Protein AF-A0A413BEX4-F1 (afdb_monomer)

InterPro domains:
  IPR024524 Protein of unknown function DUF3800 [PF12686] (20-100)

Mean predicted aligned error: 12.31 Å

Sequence (112 aa):
MDKPDEPIIVPEHHLPKQYYLLLKKVEFYCNHHHYGKAMMIFDEVHEDADRKIAEAITGFLFKTKFGRSFHHILEMPLFVSSAVTPAVQFADIFAGIVRHRQKAGNLPALNL

Radius of gyration: 16.44 Å; Cα contacts (8 Å, |Δi|>4): 91; chains: 1; bounding box: 35×40×37 Å

Solvent-accessible surface area (backbone atoms only — not comparable to full-atom values): 6845 Å² total; per-residue (Å²): 134,81,81,76,89,65,78,84,86,67,61,90,82,49,59,54,70,67,61,50,54,48,53,52,50,51,38,51,51,27,65,75,70,71,50,68,72,45,74,48,77,44,73,48,85,47,74,75,58,51,52,53,50,44,53,11,48,39,44,38,36,73,74,34,79,70,35,58,69,50,81,28,57,47,84,63,62,47,71,41,50,74,90,68,75,44,73,62,58,52,50,52,52,50,49,49,53,51,51,54,38,39,74,71,69,79,45,80,84,82,83,125

Foldseek 3Di:
DDDDPDDPDDPQLAQPPVVVVVLVVVLVVCVVVVHAADEAEEEADDPVVVVRNLSSQLSQLPVDPVNVVRRRYDSGHHYHHPVPPCVVVVVVVVCVVVVVCVVVVNDDDDPD

Secondary structure (DSSP, 8-state):
-PPPSS---PPTT---HHHHHHHHHHHHHHHHHT--PBPPEEE-S-HHHHHHHHHHHHHHHHHSTTGGG--SB-S--EEE-GGG--HHHHHHHHHHHHHHHHHTT-S-----

Structure (mmCIF, N/CA/C/O backbone):
data_AF-A0A413BEX4-F1
#
_entry.id   AF-A0A413BEX4-F1
#
loop_
_atom_site.group_PDB
_atom_site.id
_atom_site.type_symbol
_atom_site.label_atom_id
_atom_site.label_alt_id
_atom_site.label_comp_id
_atom_site.label_asym_id
_atom_site.label_entity_id
_atom_site.label_seq_id
_atom_site.pdbx_PDB_ins_code
_atom_site.Cartn_x
_atom_site.Cartn_y
_atom_site.Cartn_z
_atom_site.occupancy
_atom_site.B_iso_or_equiv
_atom_site.auth_seq_id
_atom_site.auth_comp_id
_atom_site.auth_asym_id
_atom_site.auth_atom_id
_atom_site.pdbx_PDB_model_num
ATOM 1 N N . MET A 1 1 ? -9.707 25.909 -1.766 1.00 45.25 1 MET A N 1
ATOM 2 C CA . MET A 1 1 ? -10.078 24.758 -0.921 1.00 45.25 1 MET A CA 1
ATOM 3 C C . MET A 1 1 ? -9.132 24.813 0.251 1.00 45.25 1 MET A C 1
ATOM 5 O O . MET A 1 1 ? -7.970 24.464 0.080 1.00 45.25 1 MET A O 1
ATOM 9 N N . ASP A 1 2 ? -9.593 25.379 1.359 1.00 56.41 2 ASP A N 1
ATOM 10 C CA . ASP A 1 2 ? -8.786 25.497 2.568 1.00 56.41 2 ASP A CA 1
ATOM 11 C C . ASP A 1 2 ? -8.564 24.117 3.183 1.00 56.41 2 ASP A C 1
ATOM 13 O O . ASP A 1 2 ? -9.427 23.235 3.108 1.00 56.41 2 ASP A O 1
ATOM 17 N N . LYS A 1 3 ? -7.361 23.909 3.720 1.00 48.41 3 LYS A N 1
ATOM 18 C CA . LYS A 1 3 ? -7.006 22.670 4.408 1.00 48.41 3 LYS A CA 1
ATOM 19 C C . LYS A 1 3 ? -7.869 22.588 5.677 1.00 48.41 3 LYS A C 1
ATOM 21 O O . LYS A 1 3 ? -7.892 23.566 6.414 1.00 48.41 3 LYS A O 1
ATOM 26 N N . PRO A 1 4 ? -8.587 21.482 5.930 1.00 58.88 4 PRO A N 1
ATOM 27 C CA . PRO A 1 4 ? -9.416 21.375 7.124 1.00 58.88 4 PRO A CA 1
ATOM 28 C C . PRO A 1 4 ? -8.553 21.441 8.391 1.00 58.88 4 PRO A C 1
ATOM 30 O O . PRO A 1 4 ? -7.539 20.747 8.481 1.00 58.88 4 PRO A O 1
ATOM 33 N N . ASP A 1 5 ? -8.978 22.280 9.339 1.00 67.88 5 ASP A N 1
ATOM 34 C CA . ASP A 1 5 ? -8.314 22.520 10.630 1.00 67.88 5 ASP A CA 1
ATOM 35 C C . ASP A 1 5 ? -8.476 21.350 11.611 1.00 67.88 5 ASP A C 1
ATOM 37 O O . ASP A 1 5 ? -7.692 21.193 12.547 1.00 67.88 5 ASP A O 1
ATOM 41 N N . GLU A 1 6 ? -9.489 20.509 11.399 1.00 64.94 6 GLU A N 1
ATOM 42 C CA . GLU A 1 6 ? -9.770 19.377 12.273 1.00 64.94 6 GLU A CA 1
ATOM 43 C C . GLU A 1 6 ? -9.054 18.105 11.793 1.00 64.94 6 GLU A C 1
ATOM 45 O O . GLU A 1 6 ? -9.154 17.732 10.616 1.00 64.94 6 GLU A O 1
ATOM 50 N N . PRO A 1 7 ? -8.347 17.392 12.692 1.00 59.03 7 PRO A N 1
ATOM 51 C CA . PRO A 1 7 ? -7.746 16.113 12.356 1.00 59.03 7 PRO A CA 1
ATOM 52 C C . PRO A 1 7 ? -8.847 15.115 11.992 1.00 59.03 7 PRO A C 1
ATOM 54 O O . PRO A 1 7 ? -9.864 15.008 12.675 1.00 59.03 7 PRO A O 1
ATOM 57 N N . ILE A 1 8 ? -8.638 14.356 10.916 1.00 55.72 8 ILE A N 1
ATOM 58 C CA . ILE A 1 8 ? -9.579 13.318 10.489 1.00 55.72 8 ILE A CA 1
ATOM 59 C C . ILE A 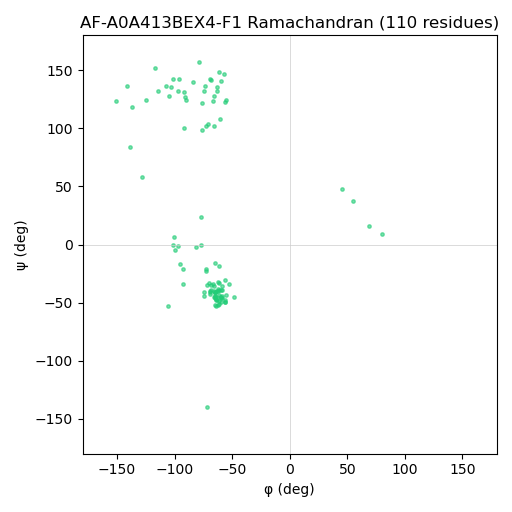1 8 ? -9.695 12.290 11.620 1.00 55.72 8 ILE A C 1
ATOM 61 O O . ILE A 1 8 ? -8.770 11.517 11.871 1.00 55.72 8 ILE A O 1
ATOM 65 N N . ILE A 1 9 ? -10.839 12.280 12.307 1.00 53.44 9 ILE A N 1
ATOM 66 C CA . ILE A 1 9 ? -11.143 11.297 13.347 1.00 53.44 9 ILE A CA 1
ATOM 67 C C . ILE A 1 9 ? -11.417 9.968 12.645 1.00 53.44 9 ILE A C 1
ATOM 69 O O . ILE A 1 9 ? -12.476 9.757 12.051 1.00 53.44 9 ILE A O 1
ATOM 73 N N . VAL A 1 10 ? -10.430 9.077 12.673 1.00 51.72 10 VAL A N 1
ATOM 74 C CA . VAL A 1 10 ? -10.551 7.734 12.105 1.00 51.72 10 VAL A CA 1
ATOM 75 C C . VAL A 1 10 ? -11.041 6.781 13.197 1.00 51.72 10 VAL A C 1
ATOM 77 O O . VAL A 1 10 ? -10.410 6.725 14.254 1.00 51.72 10 VAL A O 1
ATOM 80 N N . PRO A 1 11 ? -12.126 6.013 12.983 1.00 51.31 11 PRO A N 1
ATOM 81 C CA . PRO A 1 11 ? -12.497 4.947 13.902 1.00 51.31 11 PRO A CA 1
ATOM 82 C C . PRO A 1 11 ? -11.360 3.929 14.001 1.00 51.31 11 PRO A C 1
ATOM 84 O O . PRO A 1 11 ? -10.723 3.590 12.998 1.00 51.31 11 PRO A O 1
ATOM 87 N N . GLU A 1 12 ? -11.120 3.425 15.208 1.00 49.62 12 GLU A N 1
ATOM 88 C CA . GLU A 1 12 ? -10.074 2.442 15.464 1.00 49.62 12 GLU A CA 1
ATOM 89 C C . GLU A 1 12 ? -10.260 1.224 14.540 1.00 49.62 12 GLU A C 1
ATOM 91 O O . GLU A 1 12 ? -11.333 0.623 14.464 1.00 49.62 12 GLU A O 1
ATOM 96 N N . HIS A 1 13 ? -9.215 0.903 13.771 1.00 55.03 13 HIS A N 1
ATOM 97 C CA . HIS A 1 13 ? -9.158 -0.236 12.843 1.00 55.03 13 HIS A CA 1
ATOM 98 C C . HIS A 1 13 ? -10.061 -0.158 11.599 1.00 55.03 13 HIS A C 1
ATOM 100 O O . HIS A 1 13 ? -10.254 -1.173 10.924 1.00 55.03 13 HIS A O 1
ATOM 106 N N . HIS A 1 14 ? -10.594 1.015 11.250 1.00 68.38 14 HIS A N 1
ATOM 107 C CA . HIS A 1 14 ? -11.272 1.220 9.969 1.00 68.38 14 HIS A CA 1
ATOM 108 C C . HIS A 1 14 ? -10.410 2.013 8.996 1.00 68.38 14 HIS A C 1
ATOM 110 O O . HIS A 1 14 ? -9.943 3.109 9.293 1.00 68.38 14 HIS A O 1
ATOM 116 N N . LEU A 1 15 ? -10.247 1.469 7.789 1.00 76.88 15 LEU A N 1
ATOM 117 C CA . LEU A 1 15 ? -9.609 2.191 6.699 1.00 76.88 15 LEU A CA 1
ATOM 118 C C . LEU A 1 15 ? -10.506 3.373 6.284 1.00 76.88 15 LEU A C 1
ATOM 120 O O . LEU A 1 15 ? -11.666 3.139 5.920 1.00 76.88 15 LEU A O 1
ATOM 124 N N . PRO A 1 16 ? -10.012 4.629 6.292 1.00 83.44 16 PRO A N 1
ATOM 125 C CA . PRO A 1 16 ? -10.812 5.759 5.848 1.00 83.44 16 PRO A CA 1
ATOM 126 C C . PRO A 1 16 ? -11.299 5.565 4.410 1.00 83.44 16 PRO A C 1
ATOM 128 O O . PRO A 1 16 ? -10.592 5.028 3.551 1.00 83.44 16 PRO A O 1
ATOM 131 N N . LYS A 1 17 ? -12.503 6.072 4.117 1.00 83.75 17 LYS A N 1
ATOM 132 C CA . LYS A 1 17 ? -13.162 5.917 2.809 1.00 83.75 17 LYS A CA 1
ATOM 133 C C . LYS A 1 17 ? -12.280 6.360 1.635 1.00 83.75 17 LYS A C 1
ATOM 135 O O . LYS A 1 17 ? -12.351 5.763 0.565 1.00 83.75 17 LYS A O 1
ATOM 140 N N . GLN A 1 18 ? -11.453 7.385 1.833 1.00 84.69 18 GLN A N 1
ATOM 141 C CA . GLN A 1 18 ? -10.537 7.910 0.818 1.00 84.69 18 GLN A CA 1
ATOM 142 C C . GLN A 1 18 ? -9.500 6.859 0.388 1.00 84.69 18 GLN A C 1
ATOM 144 O O . GLN A 1 18 ? -9.408 6.550 -0.800 1.00 84.69 18 GLN A O 1
ATOM 149 N N . TYR A 1 19 ? -8.797 6.243 1.344 1.00 86.50 19 TYR A N 1
ATOM 150 C CA . TYR A 1 19 ? -7.823 5.181 1.070 1.00 86.50 19 TYR A CA 1
ATOM 151 C C . TYR A 1 19 ? -8.496 3.940 0.488 1.00 86.50 19 TYR A C 1
ATOM 153 O O . TYR A 1 19 ? -8.009 3.370 -0.483 1.00 86.50 19 TYR A O 1
ATOM 161 N N . TYR A 1 20 ? -9.665 3.568 1.008 1.00 84.50 20 TYR A N 1
ATOM 162 C CA . TYR A 1 20 ? -10.464 2.475 0.456 1.00 84.50 20 TYR A CA 1
ATOM 163 C C . TYR A 1 20 ? -10.792 2.676 -1.036 1.00 84.50 20 TYR A C 1
ATOM 165 O O . TYR A 1 20 ? -10.584 1.776 -1.853 1.00 84.50 20 TYR A O 1
ATOM 173 N N . LEU A 1 21 ? -11.293 3.858 -1.412 1.00 89.06 21 LEU A N 1
ATOM 174 C CA . LEU A 1 21 ? -11.643 4.164 -2.802 1.00 89.06 21 LEU A CA 1
ATOM 175 C C . LEU A 1 21 ? -10.409 4.187 -3.706 1.00 89.06 21 LEU A C 1
ATOM 177 O O . LEU A 1 21 ? -10.496 3.767 -4.861 1.00 89.06 21 LEU A O 1
ATOM 181 N N . LEU A 1 22 ? -9.276 4.653 -3.181 1.00 90.88 22 LEU A N 1
ATOM 182 C CA . LEU A 1 22 ? -8.002 4.644 -3.887 1.00 90.88 22 LEU A CA 1
ATOM 183 C C . LEU A 1 22 ? -7.536 3.213 -4.169 1.00 90.88 22 LEU A C 1
ATOM 185 O O . LEU A 1 22 ? -7.316 2.878 -5.330 1.00 90.88 22 LEU A O 1
ATOM 189 N N . LEU A 1 23 ? -7.473 2.354 -3.145 1.00 91.19 23 LEU A N 1
ATOM 190 C CA . LEU A 1 23 ? -7.100 0.945 -3.305 1.00 91.19 23 LEU A CA 1
ATOM 191 C C . LEU A 1 23 ? -7.999 0.251 -4.334 1.00 91.19 23 LEU A C 1
ATOM 193 O O . LEU A 1 23 ? -7.508 -0.462 -5.202 1.00 91.19 23 LEU A O 1
ATOM 197 N N . LYS A 1 24 ? -9.315 0.506 -4.288 1.00 92.12 24 LYS A N 1
ATOM 198 C CA . LYS A 1 24 ? -10.272 -0.082 -5.235 1.00 92.12 24 LYS A CA 1
ATOM 199 C C . LYS A 1 24 ? -10.005 0.360 -6.676 1.00 92.12 24 LYS A C 1
ATOM 201 O O . LYS A 1 24 ? -10.127 -0.447 -7.594 1.00 92.12 24 LYS A O 1
ATOM 206 N N . LYS A 1 25 ? -9.663 1.636 -6.888 1.00 93.50 25 LYS A N 1
ATOM 207 C CA . LYS A 1 25 ? -9.301 2.156 -8.214 1.00 93.50 25 LYS A CA 1
ATOM 208 C C . LYS A 1 25 ? -8.015 1.524 -8.736 1.00 93.50 25 LYS A C 1
ATOM 210 O O . LYS A 1 25 ? -7.982 1.146 -9.901 1.00 93.50 25 LYS A O 1
ATOM 215 N N . VAL A 1 26 ? -6.993 1.404 -7.889 1.00 93.00 26 VAL A N 1
ATOM 216 C CA . VAL A 1 26 ? -5.712 0.790 -8.262 1.00 93.00 26 VAL A CA 1
ATOM 217 C C . VAL A 1 26 ? -5.911 -0.683 -8.613 1.00 93.00 26 VAL A C 1
ATOM 219 O O . VAL A 1 26 ? -5.494 -1.102 -9.684 1.00 93.00 26 VAL A O 1
ATOM 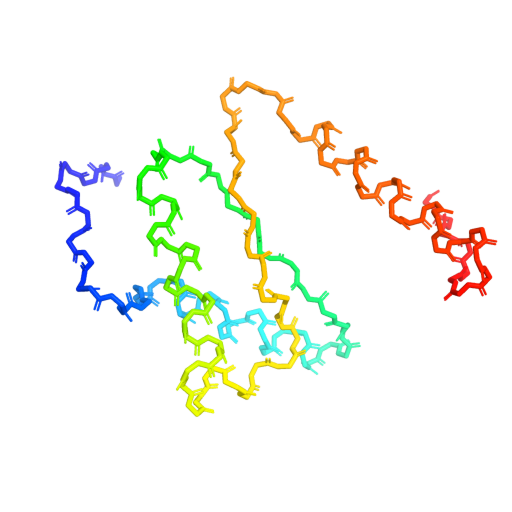222 N N . GLU A 1 27 ? -6.634 -1.438 -7.783 1.00 93.56 27 GLU A N 1
ATOM 223 C CA . GLU A 1 27 ? -6.967 -2.843 -8.048 1.00 93.56 27 GLU A CA 1
ATOM 224 C C . GLU A 1 27 ? -7.698 -3.008 -9.389 1.00 93.56 27 GLU A C 1
ATOM 226 O O . GLU A 1 27 ? -7.311 -3.832 -10.215 1.00 93.56 27 GLU A O 1
ATOM 231 N N . PHE A 1 28 ? -8.720 -2.181 -9.640 1.00 94.00 28 PHE A N 1
ATOM 232 C CA . PHE A 1 28 ? -9.451 -2.189 -10.908 1.00 94.00 28 PHE A CA 1
ATOM 233 C C . PHE A 1 28 ? -8.532 -1.894 -12.098 1.00 94.00 28 PHE A C 1
ATOM 235 O O . PHE A 1 28 ? -8.599 -2.588 -13.109 1.00 94.00 28 PHE A O 1
ATOM 242 N N . TYR A 1 29 ? -7.669 -0.885 -11.974 1.00 94.50 29 TYR A N 1
ATOM 243 C CA . TYR A 1 29 ? -6.750 -0.479 -13.031 1.00 94.50 29 TYR A CA 1
ATOM 244 C C . TYR A 1 29 ? -5.715 -1.569 -13.341 1.00 94.50 29 TYR A C 1
ATOM 246 O O . TYR A 1 29 ? -5.519 -1.916 -14.505 1.00 94.50 29 TYR A O 1
ATOM 254 N N . CYS A 1 30 ? -5.102 -2.164 -12.315 1.00 93.62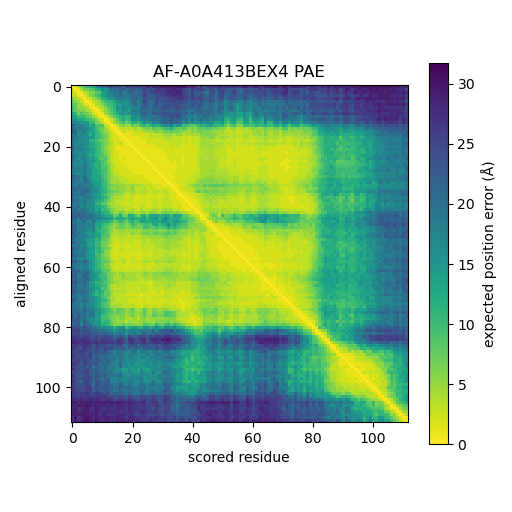 30 CYS A N 1
ATOM 255 C CA . CYS A 1 30 ? -4.154 -3.265 -12.478 1.00 93.62 30 CYS A CA 1
ATOM 256 C C . CYS A 1 30 ? -4.809 -4.477 -13.139 1.00 93.62 30 CYS A C 1
ATOM 258 O O . CYS A 1 30 ? -4.261 -5.016 -14.098 1.00 93.62 30 CYS A O 1
ATOM 260 N N . ASN A 1 31 ? -6.009 -4.846 -12.691 1.00 93.06 31 ASN A N 1
ATOM 261 C CA . ASN A 1 31 ? -6.756 -5.957 -13.264 1.00 93.06 31 ASN A CA 1
ATOM 262 C C . ASN A 1 31 ? -7.164 -5.694 -14.726 1.00 93.06 31 ASN A C 1
ATOM 264 O O . ASN A 1 31 ? -7.073 -6.592 -15.558 1.00 93.06 31 ASN A O 1
ATOM 268 N N . HIS A 1 32 ? -7.587 -4.468 -15.055 1.00 94.44 32 HIS A N 1
ATOM 269 C CA . HIS A 1 32 ? -8.017 -4.096 -16.408 1.00 94.44 32 HIS A CA 1
ATOM 270 C C . HIS A 1 32 ? -6.865 -4.078 -17.422 1.00 94.44 32 HIS A C 1
ATOM 272 O O . HIS A 1 32 ? -7.063 -4.429 -18.581 1.00 94.44 32 HIS A O 1
ATOM 278 N N . HIS A 1 33 ? -5.665 -3.690 -16.991 1.00 93.12 33 HIS A N 1
ATOM 279 C CA . HIS A 1 33 ? -4.482 -3.596 -17.851 1.00 93.12 33 HIS A CA 1
ATOM 280 C C . HIS A 1 33 ? -3.520 -4.788 -17.716 1.00 93.12 33 HIS A C 1
ATOM 282 O O . HIS A 1 33 ? -2.439 -4.763 -18.301 1.00 93.12 33 HIS A O 1
ATOM 288 N N . HIS A 1 34 ? -3.901 -5.830 -16.967 1.00 90.50 34 HIS A N 1
ATOM 289 C CA . HIS A 1 34 ? -3.078 -7.015 -16.690 1.00 90.50 34 HIS A CA 1
ATOM 290 C C . HIS A 1 34 ? -1.700 -6.692 -16.088 1.00 90.50 34 HIS A C 1
ATOM 292 O O . HIS A 1 34 ? -0.695 -7.337 -16.396 1.00 90.50 34 HIS A O 1
ATOM 298 N N . TYR A 1 35 ? -1.644 -5.687 -15.215 1.00 90.50 35 TYR A N 1
ATOM 299 C CA . TYR A 1 35 ? -0.437 -5.390 -14.453 1.00 90.50 35 TYR A CA 1
ATOM 300 C C . TYR A 1 35 ? -0.278 -6.343 -13.270 1.00 90.50 35 TYR A C 1
ATOM 302 O O . TYR A 1 35 ? -1.240 -6.935 -12.791 1.00 90.50 35 TYR A O 1
ATOM 310 N N . GLY A 1 36 ? 0.963 -6.485 -12.798 1.00 90.81 36 GLY A N 1
ATOM 311 C CA . GLY A 1 36 ? 1.275 -7.240 -11.587 1.00 90.81 36 GLY A CA 1
ATOM 312 C C . GLY A 1 36 ? 0.822 -6.511 -10.319 1.00 90.81 36 GLY A C 1
ATOM 313 O O . GLY A 1 36 ? -0.239 -5.894 -10.270 1.00 90.81 36 GLY A O 1
ATOM 314 N N . LYS A 1 37 ? 1.645 -6.558 -9.268 1.00 88.94 37 LYS A N 1
ATOM 315 C CA . LYS A 1 37 ? 1.318 -5.866 -8.018 1.00 88.94 37 LYS A CA 1
ATOM 316 C C . LYS A 1 37 ? 1.730 -4.389 -8.040 1.00 88.94 37 LYS A C 1
ATOM 318 O O . LYS A 1 37 ? 2.825 -4.055 -8.486 1.00 88.94 37 LYS A O 1
ATOM 323 N N . ALA A 1 38 ? 0.878 -3.535 -7.492 1.00 88.69 38 ALA A N 1
ATOM 324 C CA . ALA A 1 38 ? 1.095 -2.134 -7.194 1.00 88.69 38 ALA A CA 1
ATOM 325 C C . ALA A 1 38 ? 1.521 -1.945 -5.732 1.00 88.69 38 ALA A C 1
ATOM 327 O O . ALA A 1 38 ? 1.025 -2.607 -4.816 1.00 88.69 38 ALA A O 1
ATOM 328 N N . MET A 1 39 ? 2.438 -1.006 -5.522 1.00 87.31 39 MET A N 1
ATOM 329 C CA . MET A 1 39 ? 2.862 -0.547 -4.204 1.00 87.31 39 MET A CA 1
ATOM 330 C C . MET A 1 39 ? 2.209 0.800 -3.912 1.00 87.31 39 MET A C 1
ATOM 332 O O . MET A 1 39 ? 2.202 1.680 -4.770 1.00 87.31 39 MET A O 1
ATOM 336 N N . MET A 1 40 ? 1.686 0.960 -2.699 1.00 85.94 40 MET A N 1
ATOM 337 C CA . MET A 1 40 ? 1.143 2.234 -2.240 1.00 85.94 40 MET A CA 1
ATOM 338 C C . MET A 1 40 ? 2.251 3.041 -1.569 1.00 85.94 40 MET A C 1
ATOM 340 O O . MET A 1 40 ? 2.879 2.549 -0.633 1.00 85.94 40 MET A O 1
ATOM 344 N N . ILE A 1 41 ? 2.476 4.265 -2.045 1.00 83.50 41 ILE A N 1
ATOM 345 C CA . ILE A 1 41 ? 3.448 5.201 -1.477 1.00 83.50 41 ILE A CA 1
ATOM 346 C C . ILE A 1 41 ? 2.702 6.492 -1.146 1.00 83.50 41 ILE A C 1
ATOM 348 O O . ILE A 1 41 ? 2.035 7.060 -2.012 1.00 83.50 41 ILE A O 1
ATOM 352 N N . PHE A 1 42 ? 2.790 6.921 0.107 1.00 82.06 42 PHE A N 1
ATOM 353 C CA . PHE A 1 42 ? 2.150 8.118 0.635 1.00 82.06 42 PHE A CA 1
ATOM 354 C C . PHE A 1 42 ? 3.204 9.118 1.096 1.00 82.06 42 PHE A C 1
ATOM 356 O O . PHE A 1 42 ? 4.302 8.734 1.494 1.00 82.06 42 PHE A O 1
ATOM 363 N N . ASP A 1 43 ? 2.848 10.395 1.046 1.00 77.06 43 ASP A N 1
ATOM 364 C CA . ASP A 1 43 ? 3.640 11.440 1.681 1.00 77.06 43 ASP A CA 1
ATOM 365 C C . ASP A 1 43 ? 3.444 11.371 3.202 1.00 77.06 43 ASP A C 1
ATOM 367 O O . ASP A 1 43 ? 2.319 11.169 3.666 1.00 77.06 43 ASP A O 1
ATOM 371 N N . GLU A 1 44 ? 4.527 11.492 3.960 1.00 71.31 44 GLU A N 1
ATOM 372 C CA . GLU A 1 44 ? 4.504 11.491 5.421 1.00 71.31 44 GLU A CA 1
ATOM 373 C C . GLU A 1 44 ? 3.993 12.845 5.897 1.00 71.31 44 GLU A C 1
ATOM 375 O O . GLU A 1 44 ? 4.553 13.898 5.574 1.00 71.31 44 GLU A O 1
ATOM 380 N N . VAL A 1 45 ? 2.911 12.820 6.668 1.00 70.00 45 VAL A N 1
ATOM 381 C CA . VAL A 1 45 ? 2.334 14.039 7.238 1.00 70.00 45 VAL A CA 1
ATOM 382 C C . VAL A 1 45 ? 2.667 14.093 8.720 1.00 70.00 45 VAL A C 1
ATOM 384 O O . VAL A 1 45 ? 3.223 15.093 9.171 1.00 70.00 45 VAL A O 1
ATOM 387 N N . HIS A 1 46 ? 2.359 13.021 9.459 1.00 73.81 46 HIS A N 1
ATOM 388 C CA . HIS A 1 46 ? 2.587 12.859 10.898 1.00 73.81 46 HIS A CA 1
ATOM 389 C C . HIS A 1 46 ? 2.796 11.372 11.230 1.00 73.81 46 HIS A C 1
ATOM 391 O O . HIS A 1 46 ? 1.885 10.569 11.027 1.00 73.81 46 HIS A O 1
ATOM 397 N N . GLU A 1 47 ? 3.933 11.035 11.847 1.00 70.06 47 GLU A N 1
ATOM 398 C CA . GLU A 1 47 ? 4.368 9.659 12.154 1.00 70.06 47 GLU A CA 1
ATOM 399 C C . GLU A 1 47 ? 3.279 8.788 12.824 1.00 70.06 47 GLU A C 1
ATOM 401 O O . GLU A 1 47 ? 3.011 7.659 12.404 1.00 70.06 47 GLU A O 1
ATOM 406 N N . ASP A 1 48 ? 2.570 9.326 13.823 1.00 71.69 48 ASP A N 1
ATOM 407 C CA . ASP A 1 48 ? 1.498 8.600 14.520 1.00 71.69 48 ASP A CA 1
ATOM 408 C C . ASP A 1 48 ? 0.245 8.364 13.662 1.00 71.69 48 ASP A C 1
ATOM 410 O O . ASP A 1 48 ? -0.448 7.354 13.831 1.00 71.69 48 ASP A O 1
ATOM 414 N N . ALA A 1 49 ? -0.080 9.286 12.754 1.00 74.88 49 ALA A N 1
ATOM 415 C CA . ALA A 1 49 ? -1.206 9.131 11.836 1.00 74.88 49 ALA A CA 1
ATOM 416 C C . ALA A 1 49 ? -0.865 8.121 10.734 1.00 74.88 49 ALA A C 1
ATOM 418 O O . ALA A 1 49 ? -1.677 7.247 10.419 1.00 74.88 49 ALA A O 1
ATOM 419 N N . ASP A 1 50 ? 0.359 8.190 10.221 1.00 78.38 50 ASP A N 1
ATOM 420 C CA . ASP A 1 50 ? 0.863 7.334 9.152 1.00 78.38 50 ASP A CA 1
ATOM 421 C C . ASP A 1 50 ? 0.935 5.872 9.604 1.00 78.38 50 ASP A C 1
ATOM 423 O O . ASP A 1 50 ? 0.441 4.977 8.911 1.00 78.38 50 ASP A O 1
ATOM 427 N N . ARG A 1 51 ? 1.397 5.622 10.836 1.00 79.25 51 ARG A N 1
ATOM 428 C CA . ARG A 1 51 ? 1.360 4.285 11.449 1.00 79.25 51 ARG A CA 1
ATOM 429 C C . ARG A 1 51 ? -0.059 3.723 11.546 1.00 79.25 51 ARG A C 1
ATOM 431 O O . ARG A 1 51 ? -0.289 2.577 11.161 1.00 79.25 51 ARG A O 1
ATOM 438 N N . LYS A 1 52 ? -1.030 4.523 11.999 1.00 82.56 52 LYS A N 1
ATOM 439 C CA . LYS A 1 52 ? -2.441 4.098 12.084 1.00 82.56 52 LYS A CA 1
ATOM 440 C C . LYS A 1 52 ? -3.020 3.760 10.712 1.00 82.56 52 LYS A C 1
ATOM 442 O O . LYS A 1 52 ? -3.779 2.798 10.590 1.00 82.56 52 LYS A O 1
ATOM 447 N N . ILE A 1 53 ? -2.665 4.518 9.675 1.00 83.94 53 ILE A N 1
ATOM 448 C CA . ILE A 1 53 ? -3.115 4.249 8.305 1.00 83.94 53 ILE A CA 1
ATOM 449 C C . ILE A 1 53 ? -2.456 2.974 7.769 1.00 83.94 53 ILE A C 1
ATOM 451 O O . ILE A 1 53 ? -3.153 2.146 7.183 1.00 83.94 53 ILE A O 1
ATOM 455 N N . ALA A 1 54 ? -1.157 2.773 8.000 1.00 83.75 54 ALA A N 1
ATOM 456 C CA . ALA A 1 54 ? -0.454 1.549 7.617 1.00 83.75 54 ALA A CA 1
ATOM 457 C C . ALA A 1 54 ? -1.120 0.311 8.236 1.00 83.75 54 ALA A C 1
ATOM 459 O O . ALA A 1 54 ? -1.467 -0.638 7.530 1.00 83.75 54 ALA A O 1
ATOM 460 N N . GLU A 1 55 ? -1.381 0.351 9.544 1.00 84.50 55 GLU A N 1
ATOM 461 C CA . GLU A 1 55 ? -2.081 -0.711 10.267 1.00 84.50 55 GLU A CA 1
ATOM 462 C C . GLU A 1 55 ? -3.509 -0.920 9.744 1.00 84.50 55 GLU A C 1
ATOM 464 O O . GLU A 1 55 ? -3.948 -2.064 9.602 1.00 84.50 55 GLU A O 1
ATOM 469 N N . ALA A 1 56 ? -4.230 0.153 9.407 1.00 86.44 56 ALA A N 1
ATOM 470 C CA . ALA A 1 56 ? -5.576 0.068 8.848 1.00 86.44 56 ALA A CA 1
ATOM 471 C C . ALA A 1 56 ? -5.595 -0.529 7.431 1.00 86.44 56 ALA A C 1
ATOM 473 O O . ALA A 1 56 ? -6.488 -1.320 7.125 1.00 86.44 56 ALA A O 1
ATOM 474 N N . ILE A 1 57 ? -4.620 -0.203 6.573 1.00 87.25 57 ILE A N 1
ATOM 475 C CA . ILE A 1 57 ? -4.475 -0.784 5.226 1.00 87.25 57 ILE A CA 1
ATOM 476 C C . ILE A 1 57 ? -4.169 -2.277 5.340 1.00 87.25 57 ILE A C 1
ATOM 478 O O . ILE A 1 57 ? -4.885 -3.097 4.765 1.00 87.25 57 ILE A O 1
ATOM 482 N N . THR A 1 58 ? -3.159 -2.640 6.127 1.00 86.06 58 THR A N 1
ATOM 483 C CA . THR A 1 58 ? -2.773 -4.037 6.365 1.00 86.06 58 THR A CA 1
ATOM 484 C C . THR A 1 58 ? -3.929 -4.821 6.986 1.00 86.06 58 THR A C 1
ATOM 486 O O . THR A 1 58 ? -4.287 -5.907 6.528 1.00 86.06 58 THR A O 1
ATOM 489 N N . GLY A 1 59 ? -4.587 -4.244 7.992 1.00 87.25 59 GLY A N 1
ATOM 490 C CA . GLY A 1 59 ? -5.777 -4.806 8.617 1.00 87.25 59 GLY A CA 1
ATOM 491 C C . GLY A 1 59 ? -6.912 -5.016 7.617 1.00 87.25 59 GLY A C 1
ATOM 492 O O . GLY A 1 59 ? -7.514 -6.087 7.601 1.00 87.25 59 GLY A O 1
ATOM 493 N N . PHE A 1 60 ? -7.178 -4.047 6.743 1.00 86.94 60 PHE A N 1
ATOM 494 C CA . PHE A 1 60 ? -8.197 -4.166 5.705 1.00 86.94 60 PHE A CA 1
ATOM 495 C C . PHE A 1 60 ? -7.891 -5.314 4.736 1.00 86.94 60 PHE A C 1
ATOM 497 O O . PHE A 1 60 ? -8.755 -6.176 4.544 1.00 86.94 60 PHE A O 1
ATOM 504 N N . LEU A 1 61 ? -6.672 -5.362 4.186 1.00 87.25 61 LEU A N 1
ATOM 505 C CA . LEU A 1 61 ? -6.241 -6.369 3.209 1.00 87.25 61 LEU A CA 1
ATOM 506 C C . LEU A 1 61 ? -6.293 -7.793 3.787 1.00 87.25 61 LEU A C 1
ATOM 508 O O . LEU A 1 61 ? -6.825 -8.697 3.147 1.00 87.25 61 LEU A O 1
ATOM 512 N N . PHE A 1 62 ? -5.837 -7.997 5.029 1.00 86.69 62 PHE A N 1
ATOM 513 C CA . PHE A 1 62 ? -5.759 -9.340 5.618 1.00 86.69 62 PHE A CA 1
ATOM 514 C C . PHE A 1 62 ? -6.982 -9.775 6.426 1.00 86.69 62 PHE A C 1
ATOM 516 O O . PHE A 1 62 ? -7.299 -10.970 6.461 1.00 86.69 62 PHE A O 1
ATOM 523 N N . LYS A 1 63 ? -7.661 -8.863 7.130 1.00 85.06 63 LYS A N 1
ATOM 524 C CA . LYS A 1 63 ? -8.729 -9.229 8.080 1.00 85.06 63 LYS A CA 1
ATOM 525 C C . LYS A 1 63 ? -10.119 -9.214 7.451 1.00 85.06 63 LYS A C 1
ATOM 527 O O . LYS A 1 63 ? -11.008 -9.888 7.965 1.00 85.06 63 LYS A O 1
ATOM 532 N N . THR A 1 64 ? -10.329 -8.503 6.342 1.00 84.25 64 THR A N 1
ATOM 533 C CA . THR A 1 64 ? -11.657 -8.398 5.717 1.00 84.25 64 THR A CA 1
ATOM 534 C C . THR A 1 64 ? -11.795 -9.310 4.498 1.00 84.25 64 THR A C 1
ATOM 536 O O . THR A 1 64 ? -10.864 -9.464 3.712 1.00 84.25 64 THR A O 1
ATOM 539 N N . LYS A 1 65 ? -12.979 -9.912 4.300 1.00 83.00 65 LYS A N 1
ATOM 540 C CA . LYS A 1 65 ? -13.255 -10.740 3.106 1.00 83.00 65 LYS A CA 1
ATOM 541 C C . LYS A 1 65 ? -13.093 -9.952 1.804 1.00 83.00 65 LYS A C 1
ATOM 543 O O . LYS A 1 65 ? -12.645 -10.510 0.813 1.00 83.00 65 LYS A O 1
ATOM 548 N N . PHE A 1 66 ? -13.465 -8.672 1.827 1.00 83.12 66 PHE A N 1
ATOM 549 C CA . PHE A 1 66 ? -13.364 -7.791 0.670 1.00 83.12 66 PHE A CA 1
ATOM 550 C C . PHE A 1 66 ? -11.917 -7.368 0.396 1.00 83.12 66 PHE A C 1
ATOM 552 O O . PHE A 1 66 ? -11.472 -7.460 -0.735 1.00 83.12 66 PHE A O 1
ATOM 559 N N . GLY A 1 67 ? -11.144 -6.986 1.415 1.00 84.25 67 GLY A N 1
ATOM 560 C CA . GLY A 1 67 ? -9.727 -6.657 1.233 1.00 84.25 67 GLY A CA 1
ATOM 561 C C . GLY A 1 67 ? -8.904 -7.839 0.715 1.00 84.25 67 GLY A C 1
ATOM 562 O O . GLY A 1 67 ? -8.041 -7.649 -0.131 1.00 84.25 67 GLY A O 1
ATOM 563 N N . ARG A 1 68 ? -9.249 -9.074 1.103 1.00 87.69 68 ARG A N 1
ATOM 564 C CA . ARG A 1 68 ? -8.628 -10.294 0.554 1.00 87.69 68 ARG A CA 1
ATOM 565 C C . ARG A 1 68 ? -8.893 -10.528 -0.934 1.00 87.69 68 ARG A C 1
ATOM 567 O O . ARG A 1 68 ? -8.214 -11.359 -1.530 1.00 87.69 68 ARG A O 1
ATOM 574 N N . SER A 1 69 ? -9.872 -9.844 -1.531 1.00 89.00 69 SER A N 1
ATOM 575 C CA . SER A 1 69 ? -10.101 -9.907 -2.977 1.00 89.00 69 SER A CA 1
ATOM 576 C C . SER A 1 69 ? -9.167 -8.987 -3.767 1.00 89.00 69 SER A C 1
ATOM 578 O O . SER A 1 69 ? -9.288 -8.927 -4.985 1.00 89.00 69 SER A O 1
ATOM 580 N N . PHE A 1 70 ? -8.303 -8.216 -3.098 1.00 90.00 70 PHE A N 1
ATOM 581 C CA . PHE A 1 70 ? -7.375 -7.293 -3.742 1.00 90.00 70 PHE A CA 1
ATOM 582 C C . PHE A 1 70 ? -6.070 -8.053 -3.961 1.00 90.00 70 PHE A C 1
ATOM 584 O O . PHE A 1 70 ? -5.295 -8.264 -3.031 1.00 90.00 70 PHE A O 1
ATOM 591 N N . HIS A 1 71 ? -5.853 -8.527 -5.184 1.00 91.19 71 HIS A N 1
ATOM 592 C CA . HIS A 1 71 ? -4.720 -9.394 -5.516 1.00 91.19 71 HIS A CA 1
ATOM 593 C C . HIS A 1 71 ? -3.528 -8.616 -6.073 1.00 91.19 71 HIS A C 1
ATOM 595 O O . HIS A 1 71 ? -2.398 -9.119 -6.078 1.00 91.19 71 HIS A O 1
ATOM 601 N N . HIS A 1 72 ? -3.772 -7.380 -6.506 1.00 91.88 72 HIS A N 1
ATOM 602 C CA . HIS A 1 72 ? -2.782 -6.528 -7.139 1.00 91.88 72 HIS A CA 1
ATOM 603 C C . HIS A 1 72 ? -2.216 -5.486 -6.178 1.00 91.88 72 HIS A C 1
ATOM 605 O O . HIS A 1 72 ? -1.339 -4.740 -6.576 1.00 91.88 72 HIS A O 1
ATOM 611 N N . ILE A 1 73 ? -2.637 -5.422 -4.917 1.00 89.69 73 ILE A N 1
ATOM 612 C CA . ILE A 1 73 ? -2.047 -4.502 -3.936 1.00 89.69 73 ILE A CA 1
ATOM 613 C C . ILE A 1 73 ? -0.992 -5.229 -3.095 1.00 89.69 73 ILE A C 1
ATOM 615 O O . ILE A 1 73 ? -1.229 -6.320 -2.580 1.00 89.69 73 ILE A O 1
ATOM 619 N N . LEU A 1 74 ? 0.191 -4.629 -2.941 1.00 86.75 74 LEU A N 1
ATOM 620 C CA . LEU A 1 74 ? 1.179 -5.067 -1.954 1.00 86.75 74 LEU A CA 1
ATOM 621 C C . LEU A 1 74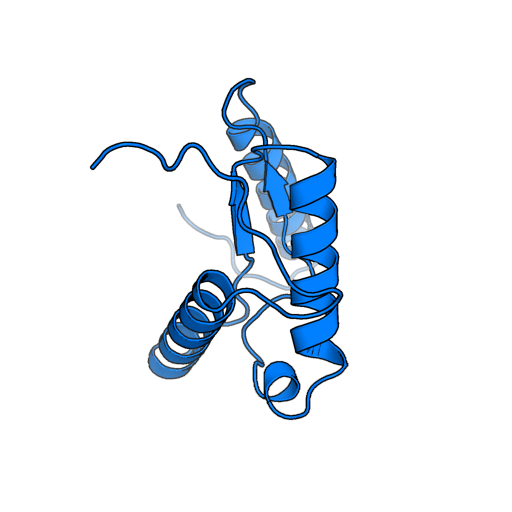 ? 0.746 -4.656 -0.545 1.00 86.75 74 LEU A C 1
ATOM 623 O O . LEU A 1 74 ? 0.430 -3.497 -0.291 1.00 86.75 74 LEU A O 1
ATOM 627 N N . GLU A 1 75 ? 0.811 -5.599 0.390 1.00 79.44 75 GLU A N 1
ATOM 628 C CA . GLU A 1 75 ? 0.325 -5.467 1.773 1.00 79.44 75 GLU A CA 1
ATOM 629 C C . GLU A 1 75 ? 1.263 -4.650 2.686 1.00 79.44 75 GLU A C 1
ATOM 631 O O . GLU A 1 75 ? 1.259 -4.806 3.903 1.00 79.44 75 GLU A O 1
ATOM 636 N N . MET A 1 76 ? 2.092 -3.787 2.099 1.00 79.19 76 MET A N 1
ATOM 637 C CA . MET A 1 76 ? 3.087 -2.971 2.791 1.00 79.19 76 MET A CA 1
ATOM 638 C C . MET A 1 76 ? 3.092 -1.561 2.179 1.00 79.19 76 MET A C 1
ATOM 640 O O . MET A 1 76 ? 3.871 -1.302 1.257 1.00 79.19 76 MET A O 1
ATOM 644 N N . PRO A 1 77 ? 2.186 -0.665 2.617 1.00 80.19 77 PRO A N 1
ATOM 645 C CA . PRO A 1 77 ? 2.225 0.735 2.208 1.00 80.19 77 PRO A CA 1
ATOM 646 C C . PRO A 1 77 ?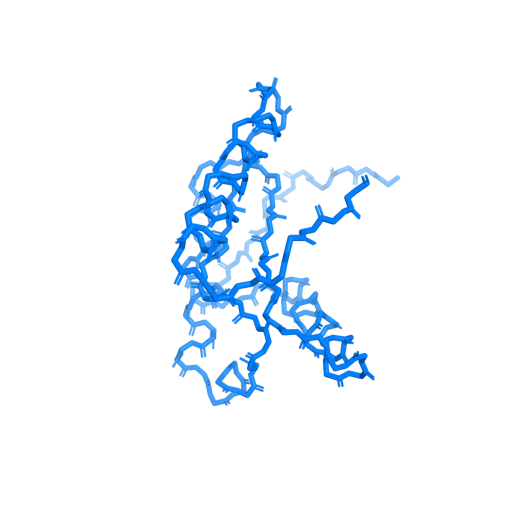 3.457 1.431 2.803 1.00 80.19 77 PRO A C 1
ATOM 648 O O . PRO A 1 77 ? 3.823 1.176 3.950 1.00 80.19 77 PRO A O 1
ATOM 651 N N . LEU A 1 78 ? 4.081 2.317 2.030 1.00 76.50 78 LEU A N 1
ATOM 652 C CA . LEU A 1 78 ? 5.234 3.114 2.454 1.00 76.50 78 LEU A CA 1
ATOM 653 C C . LEU A 1 78 ? 4.810 4.572 2.659 1.00 76.50 78 LEU A C 1
ATOM 655 O O . LEU A 1 78 ? 4.082 5.112 1.829 1.00 76.50 78 LEU A O 1
ATOM 659 N N . PHE A 1 79 ? 5.272 5.198 3.741 1.00 74.31 79 PHE A N 1
ATOM 660 C CA . PHE A 1 79 ? 5.055 6.616 4.052 1.00 74.31 79 PHE A CA 1
ATOM 661 C C . PHE A 1 79 ? 6.405 7.332 4.003 1.00 74.31 79 PHE A C 1
ATOM 663 O O . PHE A 1 79 ? 7.395 6.800 4.505 1.00 74.31 79 PHE A O 1
ATOM 670 N N . VAL A 1 80 ? 6.466 8.473 3.319 1.00 66.94 80 VAL A N 1
ATOM 671 C CA . VAL A 1 80 ? 7.721 9.110 2.903 1.00 66.94 80 VAL A CA 1
ATOM 672 C C . VAL A 1 80 ? 7.669 10.613 3.137 1.00 66.94 80 VAL A C 1
ATOM 674 O O . VAL A 1 80 ? 6.879 11.272 2.481 1.00 66.94 80 VAL A O 1
ATOM 677 N N . SER A 1 81 ? 8.535 11.184 3.980 1.00 59.59 81 SER A N 1
ATOM 678 C CA . SER A 1 81 ? 8.588 12.643 4.187 1.00 59.59 81 SER A CA 1
ATOM 679 C C . SER A 1 81 ? 9.045 13.420 2.951 1.00 59.59 81 SER A C 1
ATOM 681 O O . SER A 1 81 ? 10.238 13.535 2.682 1.00 59.59 81 SER A O 1
ATOM 683 N N . SER A 1 82 ? 8.129 14.038 2.206 1.00 54.09 82 SER A N 1
ATOM 684 C CA . SER A 1 82 ? 8.476 14.874 1.046 1.00 54.09 82 SER A CA 1
ATOM 685 C C . SER A 1 82 ? 9.339 16.099 1.384 1.00 54.09 82 SER A C 1
ATOM 687 O O . SER A 1 82 ? 10.006 16.633 0.496 1.00 54.09 82 SER A O 1
ATOM 689 N N . ALA A 1 83 ? 9.382 16.524 2.654 1.00 53.06 83 ALA A N 1
ATOM 690 C CA . ALA A 1 83 ? 10.106 17.713 3.106 1.00 53.06 83 ALA A CA 1
ATOM 691 C C . ALA A 1 83 ? 11.639 17.555 3.117 1.00 53.06 83 ALA A C 1
ATOM 693 O O . ALA A 1 83 ? 12.355 18.555 3.058 1.00 53.06 83 ALA A O 1
ATOM 694 N N . VAL A 1 84 ? 12.155 16.322 3.179 1.00 49.31 84 VAL A N 1
ATOM 695 C CA . VAL A 1 84 ? 13.598 16.046 3.308 1.00 49.31 84 VAL A CA 1
ATOM 696 C C . VAL A 1 84 ? 14.048 15.052 2.238 1.00 49.31 84 VAL A C 1
ATOM 698 O O . VAL A 1 84 ? 14.546 13.973 2.522 1.00 49.31 84 VAL A O 1
ATOM 701 N N . THR A 1 85 ? 13.839 15.394 0.969 1.00 48.62 85 THR A N 1
ATOM 702 C CA . THR A 1 85 ? 14.520 14.763 -0.181 1.00 48.62 85 THR A CA 1
ATOM 703 C C . THR A 1 85 ? 14.626 13.208 -0.211 1.00 48.62 85 THR A C 1
ATOM 705 O O . THR A 1 85 ? 15.707 12.706 -0.528 1.00 48.62 85 THR A O 1
ATOM 708 N N . PRO A 1 86 ? 13.582 12.376 0.032 1.00 47.81 86 PRO A N 1
ATOM 709 C CA . PRO A 1 86 ? 13.768 10.919 0.110 1.00 47.81 86 PRO A CA 1
ATOM 710 C C . PRO A 1 86 ? 13.391 10.160 -1.168 1.00 47.81 86 PRO A C 1
ATOM 712 O O . PRO A 1 86 ? 13.646 8.961 -1.252 1.00 47.81 86 PRO A O 1
ATOM 715 N N . ALA A 1 87 ? 12.839 10.814 -2.199 1.00 48.72 87 ALA A N 1
ATOM 716 C CA . ALA A 1 87 ? 12.525 10.145 -3.471 1.00 48.72 87 ALA A CA 1
ATOM 717 C C . ALA A 1 87 ? 13.761 9.460 -4.098 1.00 48.72 87 ALA A C 1
ATOM 719 O O . ALA A 1 87 ? 13.637 8.405 -4.720 1.00 48.72 87 AL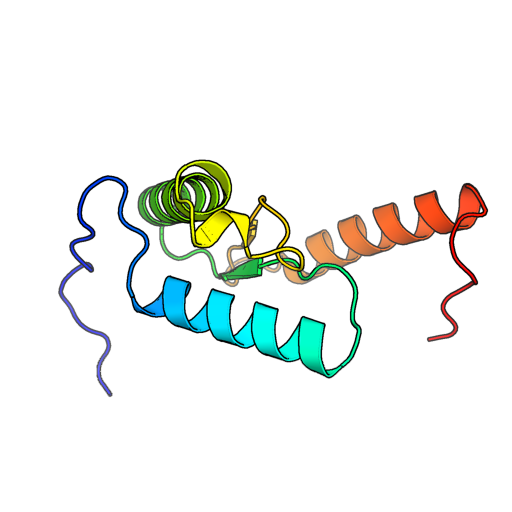A A O 1
ATOM 720 N N . VAL A 1 88 ? 14.957 10.016 -3.866 1.00 52.75 88 VAL A N 1
ATOM 721 C CA . VAL A 1 88 ? 16.242 9.435 -4.292 1.00 52.75 88 VAL A CA 1
ATOM 722 C C . VAL A 1 88 ? 16.529 8.119 -3.561 1.00 52.75 88 VAL A C 1
ATOM 724 O O . VAL A 1 88 ? 16.843 7.125 -4.205 1.00 52.75 88 VAL A O 1
ATOM 727 N N . GLN A 1 89 ? 16.320 8.057 -2.242 1.00 56.94 89 GLN A N 1
ATOM 728 C CA . GLN A 1 89 ? 16.550 6.830 -1.468 1.00 56.94 89 GLN A CA 1
ATOM 729 C C . GLN A 1 89 ? 15.566 5.711 -1.842 1.00 56.94 89 GLN A C 1
ATOM 731 O O . GLN A 1 89 ? 15.942 4.540 -1.877 1.00 56.94 89 GLN A O 1
ATOM 736 N N . PHE A 1 90 ? 14.321 6.051 -2.193 1.00 60.94 90 PHE A N 1
ATOM 737 C CA . PHE A 1 90 ? 13.373 5.067 -2.724 1.00 60.94 90 PHE A CA 1
ATOM 738 C C . PHE A 1 90 ? 13.758 4.571 -4.110 1.00 60.94 90 PHE A C 1
ATOM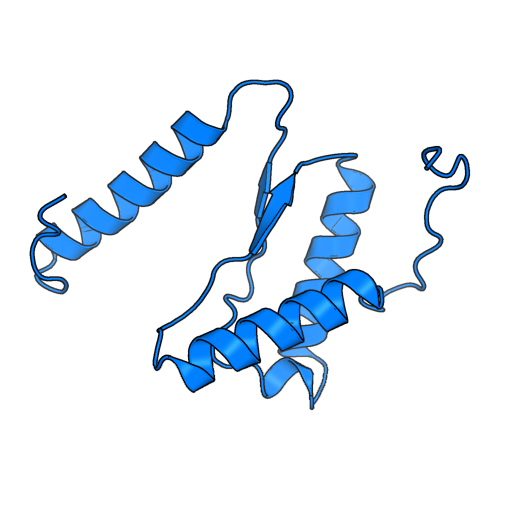 740 O O . PHE A 1 90 ? 13.659 3.368 -4.356 1.00 60.94 90 PHE A O 1
ATOM 747 N N . ALA A 1 91 ? 14.228 5.456 -4.994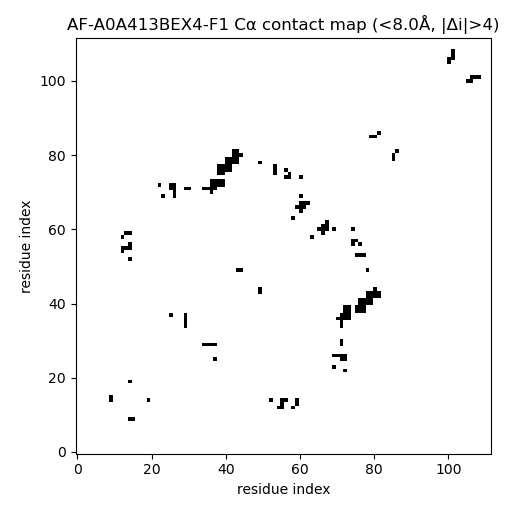 1.00 60.28 91 ALA A N 1
ATOM 748 C CA . ALA A 1 91 ? 14.769 5.056 -6.288 1.00 60.28 91 ALA A CA 1
ATOM 749 C C . ALA A 1 91 ? 15.955 4.097 -6.115 1.00 60.28 91 ALA A C 1
ATOM 751 O O . ALA A 1 91 ? 16.025 3.100 -6.827 1.00 60.28 91 ALA A O 1
ATOM 752 N N . ASP A 1 92 ? 16.815 4.325 -5.122 1.00 64.12 92 ASP A N 1
ATOM 753 C CA . ASP A 1 92 ? 17.951 3.453 -4.819 1.00 64.12 92 ASP A CA 1
ATOM 754 C C . ASP A 1 92 ? 17.521 2.087 -4.261 1.00 64.12 92 ASP A C 1
ATOM 756 O O . ASP A 1 92 ? 18.061 1.056 -4.671 1.00 64.12 92 ASP A O 1
ATOM 760 N N . ILE A 1 93 ? 16.506 2.034 -3.389 1.00 67.50 93 ILE A N 1
ATOM 761 C CA . ILE A 1 93 ? 15.918 0.766 -2.920 1.00 67.50 93 ILE A CA 1
ATOM 762 C C . ILE A 1 93 ? 15.274 0.015 -4.093 1.00 67.50 93 ILE A C 1
ATOM 764 O O . ILE A 1 93 ? 15.512 -1.184 -4.266 1.00 67.50 93 ILE A O 1
ATOM 768 N N . PHE A 1 94 ? 14.503 0.704 -4.941 1.00 67.62 94 PHE A N 1
ATOM 769 C CA . PHE A 1 94 ? 13.875 0.110 -6.124 1.00 67.62 94 PHE A CA 1
ATOM 770 C C . PHE A 1 94 ? 14.917 -0.400 -7.119 1.00 67.62 94 PHE A C 1
ATOM 772 O O . PHE A 1 94 ? 14.841 -1.550 -7.553 1.00 67.62 94 PHE A O 1
ATOM 779 N N . ALA A 1 95 ? 15.924 0.413 -7.438 1.00 67.44 95 ALA A N 1
ATOM 780 C CA . ALA A 1 95 ? 17.042 0.039 -8.291 1.00 67.44 95 ALA A CA 1
ATOM 781 C C . ALA A 1 95 ? 17.809 -1.147 -7.695 1.00 67.44 95 ALA A C 1
ATOM 783 O O . ALA A 1 95 ? 18.174 -2.067 -8.424 1.00 67.44 95 ALA A O 1
ATOM 784 N N . GLY A 1 96 ? 17.985 -1.189 -6.372 1.00 70.19 96 GLY A N 1
ATOM 785 C CA . GLY A 1 96 ? 18.565 -2.318 -5.650 1.00 70.19 96 GLY A CA 1
ATOM 786 C C . GLY A 1 96 ? 17.768 -3.612 -5.833 1.00 70.19 96 GLY A C 1
ATOM 787 O O . GLY A 1 96 ? 18.339 -4.640 -6.207 1.00 70.19 96 GLY A O 1
ATOM 788 N N . ILE A 1 97 ? 16.447 -3.565 -5.638 1.00 72.81 97 ILE A N 1
ATOM 789 C CA . ILE A 1 97 ? 15.546 -4.717 -5.802 1.00 72.81 97 ILE A CA 1
ATOM 790 C C . ILE A 1 97 ? 15.528 -5.193 -7.261 1.00 72.81 97 ILE A C 1
ATOM 792 O O . ILE A 1 97 ? 15.678 -6.391 -7.522 1.00 72.81 97 ILE A O 1
ATOM 796 N N . VAL A 1 98 ? 15.393 -4.270 -8.218 1.00 72.00 98 VAL A N 1
ATOM 797 C CA . VAL A 1 98 ? 15.401 -4.566 -9.660 1.00 72.00 98 VAL A CA 1
ATOM 798 C C . VAL A 1 98 ? 16.736 -5.186 -10.067 1.00 72.00 98 VAL A C 1
ATOM 800 O O . VAL A 1 98 ? 16.753 -6.256 -10.676 1.00 72.00 98 VAL A O 1
ATOM 803 N N . ARG A 1 99 ? 17.862 -4.591 -9.660 1.00 71.31 99 ARG A N 1
ATOM 804 C CA . ARG A 1 99 ? 19.211 -5.092 -9.958 1.00 71.31 99 ARG A CA 1
ATOM 805 C C . ARG A 1 99 ? 19.454 -6.475 -9.362 1.00 71.31 99 ARG A C 1
ATOM 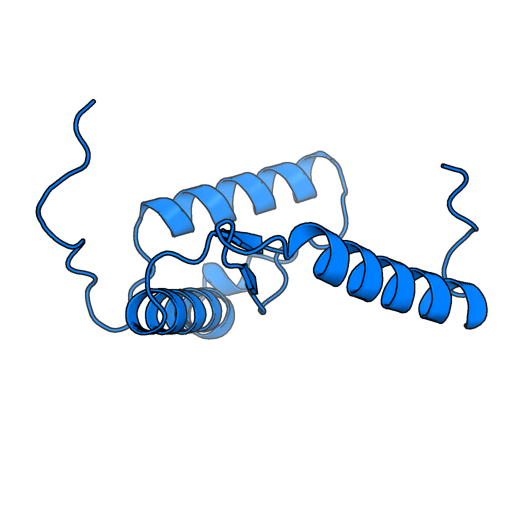807 O O . ARG A 1 99 ? 20.063 -7.320 -10.015 1.00 71.31 99 ARG A O 1
ATOM 814 N N . HIS A 1 100 ? 18.981 -6.735 -8.145 1.00 71.94 100 HIS A N 1
ATOM 815 C CA . HIS A 1 100 ? 19.100 -8.053 -7.523 1.00 71.94 100 HIS A CA 1
ATOM 816 C C . HIS A 1 100 ? 18.273 -9.111 -8.272 1.00 71.94 100 HIS A C 1
ATOM 818 O O . HIS A 1 100 ? 18.733 -10.233 -8.476 1.00 71.94 100 HIS A O 1
ATOM 824 N N . ARG A 1 101 ? 17.067 -8.760 -8.734 1.00 65.75 101 ARG A N 1
ATOM 825 C CA . ARG A 1 101 ? 16.184 -9.663 -9.495 1.00 65.75 101 ARG A CA 1
ATOM 826 C C . ARG A 1 101 ? 16.684 -9.928 -10.920 1.00 65.75 101 ARG A C 1
ATOM 828 O O . ARG A 1 101 ? 16.561 -11.057 -11.388 1.00 65.75 101 ARG A O 1
ATOM 835 N N . GLN A 1 102 ? 17.295 -8.936 -11.570 1.00 65.38 102 GLN A N 1
ATOM 836 C CA . GLN A 1 102 ? 17.986 -9.098 -12.857 1.00 65.38 102 GLN A CA 1
ATOM 837 C C . GLN A 1 102 ? 19.205 -10.022 -12.729 1.00 65.38 102 GLN A C 1
ATOM 839 O O . GLN A 1 102 ? 19.358 -10.947 -13.520 1.00 65.38 102 GLN A O 1
ATOM 844 N N . LYS A 1 103 ? 20.037 -9.838 -11.692 1.00 64.62 103 LYS A N 1
ATOM 845 C CA . LYS A 1 103 ? 21.188 -10.720 -11.415 1.00 64.62 103 LYS A CA 1
ATOM 846 C C . LYS A 1 103 ? 20.786 -12.165 -11.114 1.00 64.62 103 LYS A C 1
ATOM 848 O O . LYS A 1 103 ? 21.529 -13.075 -11.457 1.00 64.62 103 LYS A O 1
ATOM 853 N N . ALA A 1 104 ? 19.625 -12.371 -10.493 1.00 66.44 104 ALA A N 1
ATOM 854 C CA . ALA A 1 104 ? 19.069 -13.696 -10.228 1.00 66.44 104 ALA A CA 1
ATOM 855 C C . ALA A 1 104 ? 18.429 -14.364 -11.467 1.00 66.44 104 ALA A C 1
ATOM 857 O O . ALA A 1 104 ? 17.926 -15.476 -11.350 1.00 66.44 104 ALA A O 1
ATOM 858 N N . GLY A 1 105 ? 18.428 -13.707 -12.636 1.00 60.44 105 GLY A N 1
ATOM 859 C CA . GLY A 1 105 ? 17.920 -14.261 -13.898 1.00 60.44 105 GLY A CA 1
ATOM 860 C C . GLY A 1 105 ? 16.397 -14.212 -14.078 1.00 60.44 105 GLY A C 1
ATOM 861 O O . GLY A 1 105 ? 15.887 -14.781 -15.037 1.00 60.44 105 GLY A O 1
ATOM 862 N N . ASN A 1 106 ? 15.663 -13.529 -13.190 1.00 57.84 106 ASN A N 1
ATOM 863 C CA . ASN A 1 106 ? 14.193 -13.575 -13.136 1.00 57.84 106 ASN A CA 1
ATOM 864 C C . ASN A 1 106 ? 13.471 -12.416 -13.853 1.00 57.84 106 ASN A C 1
ATOM 866 O O . ASN A 1 106 ? 12.241 -12.382 -13.847 1.00 57.84 106 ASN A O 1
ATOM 870 N N . LEU A 1 107 ? 14.191 -11.454 -14.440 1.00 53.09 107 LEU A N 1
ATOM 871 C CA . LEU A 1 107 ? 13.614 -10.333 -15.195 1.00 53.09 107 LEU A CA 1
ATOM 872 C C . LEU A 1 107 ? 14.478 -10.019 -16.428 1.00 53.09 107 LEU A C 1
ATOM 874 O O . LEU A 1 107 ? 15.702 -9.952 -16.280 1.00 53.09 107 LEU A O 1
ATOM 878 N N . PRO A 1 108 ? 13.884 -9.775 -17.614 1.00 55.22 108 PRO A N 1
ATOM 879 C CA . PRO A 1 108 ? 14.624 -9.208 -18.735 1.00 55.22 108 PRO A CA 1
ATOM 880 C C . PRO A 1 108 ? 15.150 -7.816 -18.358 1.00 55.22 108 PRO A C 1
ATOM 882 O O . PRO A 1 108 ? 14.543 -7.101 -17.554 1.00 55.22 108 PRO A O 1
ATOM 885 N N . ALA A 1 109 ? 16.307 -7.444 -18.910 1.00 53.56 109 ALA A N 1
ATOM 886 C CA . ALA A 1 109 ? 16.899 -6.132 -18.686 1.00 53.56 109 ALA A CA 1
ATOM 887 C C . ALA A 1 109 ? 15.895 -5.039 -19.089 1.00 53.56 109 ALA A C 1
ATOM 889 O O . ALA A 1 109 ? 15.409 -5.019 -20.220 1.00 53.56 109 ALA A O 1
ATOM 890 N N . LEU A 1 110 ? 15.561 -4.154 -18.146 1.00 55.03 110 LEU A N 1
ATOM 891 C CA . LEU A 1 110 ? 14.785 -2.955 -18.441 1.00 55.03 110 LEU A CA 1
ATOM 892 C C . LEU A 1 110 ? 15.698 -2.009 -19.224 1.00 55.03 110 LEU A C 1
ATOM 894 O O . LEU A 1 110 ? 16.587 -1.395 -18.640 1.00 55.03 110 LEU A O 1
ATOM 898 N N . ASN A 1 111 ? 15.488 -1.929 -20.537 1.00 42.62 111 ASN A N 1
ATOM 899 C CA . ASN A 1 111 ? 16.002 -0.831 -21.345 1.00 42.62 111 ASN A CA 1
ATOM 900 C C . ASN A 1 111 ? 15.110 0.384 -21.065 1.00 42.62 111 ASN A C 1
ATOM 902 O O . ASN A 1 111 ? 13.991 0.453 -21.577 1.00 42.62 111 ASN A O 1
ATOM 906 N N . LEU A 1 112 ? 15.583 1.262 -20.179 1.00 41.19 112 LEU A N 1
ATOM 907 C CA . LEU A 1 112 ? 15.097 2.637 -20.045 1.00 41.19 112 LEU A CA 1
ATOM 908 C C . LEU A 1 112 ? 15.685 3.493 -21.169 1.00 41.19 112 LEU A C 1
ATOM 910 O O . LEU A 1 112 ? 16.895 3.321 -21.445 1.00 41.19 112 LEU A O 1
#

Organism: NCBI:txid39491

pLDDT: mean 74.02, std 15.05, range [41.19, 94.5]